Protein AF-A0A924L438-F1 (afdb_monomer_lite)

Sequence (154 aa):
SGQFTIEIHFPPGEDCSKYEYRQFICGRIEMLPAGADPAGPMTDLRSLFTVPGGLQPIPNYTQDGNTGLTPQRMGHRSGPGSTIPLNHYVNADGTENQRNGCIFRGEDFPAITGRITNSGEQYEFDFRFMGQIVHKDRGVIARKFWSVQEDFLI

pLDDT: mean 82.08, std 10.38, range [53.66, 94.38]

Secondary structure (DSSP, 8-state):
---EEEEEEPPTTS-GGGEEEEEEEEEEEEEPPSSS-TTSPPEE-GGGBSSTT-PPPTT--EESS-TTSSS---SS-SS---TTTTEEEE-TTS-B-TTT-SEEEEEE---B-S-PPPTT-EEEEEEEEEEEEEETTTEEEEEEEEEEEEEEE-

Foldseek 3Di:
DDKDKDKDFADPPDQLLQKFKWKWKAWWKWKQDFPDCNPDDIDTQQCQKPAVRGHHHPPDIDTRAPVVDVVRPTAADPDADPPVQPWFAADPVRHGDSRGHRMTMGMDDIDGPDDDDDAQMKMWIKMKMKMFMQGNVPGTPDIDIDIDIDMDGD

Radius of gyration: 18.07 Å; chains: 1; bounding box: 40×30×53 Å

Structure (mmCIF, N/CA/C/O backbone):
data_AF-A0A924L438-F1
#
_entry.id   AF-A0A924L438-F1
#
loop_
_atom_site.group_PDB
_atom_site.id
_atom_site.type_symbol
_atom_site.label_atom_id
_atom_site.label_alt_id
_atom_site.label_comp_id
_atom_site.label_asym_id
_atom_site.label_entity_id
_atom_site.label_seq_id
_atom_site.pdbx_PDB_ins_code
_atom_site.Cartn_x
_atom_site.Cartn_y
_atom_site.Cartn_z
_atom_site.occupancy
_atom_site.B_iso_or_equiv
_atom_site.auth_seq_id
_atom_site.auth_comp_id
_atom_site.auth_asym_id
_atom_site.auth_atom_id
_atom_site.pdbx_PDB_model_num
ATOM 1 N N . SER A 1 1 ? 7.326 11.640 -11.105 1.00 53.81 1 SER A N 1
ATOM 2 C CA . SER A 1 1 ? 7.012 10.463 -10.275 1.00 53.81 1 SER A CA 1
ATOM 3 C C . SER A 1 1 ? 5.511 10.410 -10.077 1.00 53.81 1 SER A C 1
ATOM 5 O O . SER A 1 1 ? 4.899 11.466 -9.949 1.00 53.81 1 SER A O 1
ATOM 7 N N . GLY A 1 2 ? 4.922 9.214 -10.088 1.00 64.62 2 GLY A N 1
ATOM 8 C CA . GLY A 1 2 ? 3.546 9.029 -9.628 1.00 64.62 2 GLY A CA 1
ATOM 9 C C . GLY A 1 2 ? 3.492 9.121 -8.102 1.00 64.62 2 GLY A C 1
ATOM 10 O O . GLY A 1 2 ? 4.408 8.650 -7.429 1.00 64.62 2 GLY A O 1
ATOM 11 N N . GLN A 1 3 ? 2.449 9.753 -7.573 1.00 77.06 3 GLN A N 1
ATOM 12 C CA . GLN A 1 3 ? 2.145 9.806 -6.145 1.00 77.06 3 GLN A CA 1
ATOM 13 C C . GLN A 1 3 ? 0.704 9.348 -5.956 1.00 77.06 3 GLN A C 1
ATOM 15 O O . GLN A 1 3 ? -0.192 9.821 -6.657 1.00 77.06 3 GLN A O 1
ATOM 20 N N . PHE A 1 4 ? 0.482 8.476 -4.979 1.00 78.38 4 PHE A N 1
ATOM 21 C CA . PHE A 1 4 ? -0.851 8.046 -4.578 1.00 78.38 4 PHE A CA 1
ATOM 22 C C . PHE A 1 4 ? -1.161 8.604 -3.206 1.00 78.38 4 PHE A C 1
ATOM 24 O O . PHE A 1 4 ? -0.372 8.454 -2.277 1.00 78.38 4 PHE A O 1
ATOM 31 N N . THR A 1 5 ? -2.316 9.247 -3.088 1.00 85.12 5 THR A N 1
ATOM 32 C CA . THR A 1 5 ? -2.872 9.674 -1.811 1.00 85.12 5 THR A CA 1
ATOM 33 C C . THR A 1 5 ? -4.030 8.761 -1.452 1.00 85.12 5 THR A C 1
ATOM 35 O O . THR A 1 5 ? -4.868 8.401 -2.281 1.00 85.12 5 THR A O 1
ATOM 38 N N . ILE A 1 6 ? -4.059 8.346 -0.195 1.00 86.12 6 ILE A N 1
ATOM 39 C CA . ILE A 1 6 ? -5.040 7.415 0.340 1.00 86.12 6 ILE A CA 1
ATOM 40 C C . ILE A 1 6 ? -5.711 8.108 1.507 1.00 86.12 6 ILE A C 1
ATOM 42 O O . ILE A 1 6 ? -5.034 8.563 2.423 1.00 86.12 6 ILE A O 1
ATOM 46 N N . GLU A 1 7 ? -7.038 8.149 1.501 1.00 91.44 7 GLU A N 1
ATOM 47 C CA . GLU A 1 7 ? -7.823 8.555 2.660 1.00 91.44 7 GLU A CA 1
ATOM 48 C C . GLU A 1 7 ? -8.881 7.489 2.949 1.00 91.44 7 GLU A C 1
ATOM 50 O O . GLU A 1 7 ? -9.694 7.132 2.092 1.00 91.44 7 GLU A O 1
ATOM 55 N N . ILE A 1 8 ? -8.852 6.948 4.165 1.00 90.88 8 ILE A N 1
ATOM 56 C CA . ILE A 1 8 ? -9.7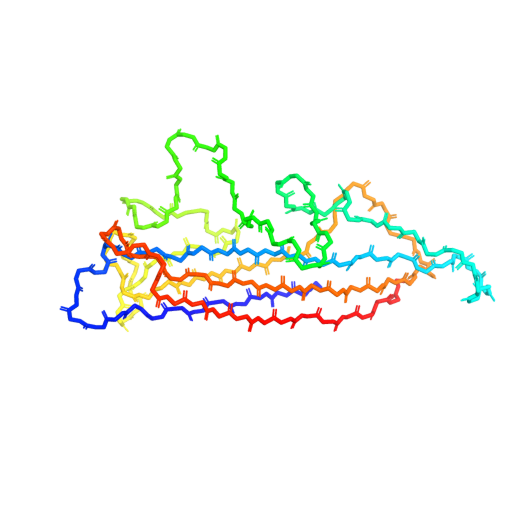53 5.889 4.612 1.00 90.88 8 ILE A CA 1
ATOM 57 C C . ILE A 1 8 ? -10.481 6.363 5.853 1.00 90.88 8 ILE A C 1
ATOM 59 O O . ILE A 1 8 ? -9.862 6.686 6.860 1.00 90.88 8 ILE A O 1
ATOM 63 N N . HIS A 1 9 ? -11.805 6.343 5.780 1.00 93.19 9 HIS A N 1
ATOM 64 C CA . HIS A 1 9 ? -12.684 6.657 6.896 1.00 93.19 9 HIS A CA 1
ATOM 65 C C . HIS A 1 9 ? -13.135 5.349 7.538 1.00 93.19 9 HIS A C 1
ATOM 67 O O . HIS A 1 9 ? -13.726 4.495 6.869 1.00 93.19 9 HIS A O 1
ATOM 73 N N . PHE A 1 10 ? -12.835 5.175 8.820 1.00 91.19 10 PHE A N 1
ATOM 74 C CA . PHE A 1 10 ? -13.340 4.054 9.602 1.00 91.19 10 PHE A CA 1
ATOM 75 C C . PHE A 1 10 ? -14.794 4.290 10.027 1.00 91.19 10 PHE A C 1
ATOM 77 O O . PHE A 1 10 ? -15.234 5.440 10.098 1.00 91.19 10 PHE A O 1
ATOM 84 N N . PRO A 1 11 ? -15.562 3.214 10.287 1.00 86.88 11 PRO A N 1
ATOM 85 C CA . PRO A 1 11 ? -16.956 3.326 10.693 1.00 86.88 11 PRO A CA 1
ATOM 86 C C . PRO A 1 11 ? -17.143 4.278 11.889 1.00 86.88 11 PRO A C 1
ATOM 88 O O . PRO A 1 11 ? -16.486 4.102 12.918 1.00 86.88 11 PRO A O 1
ATOM 91 N N . PRO A 1 12 ? -18.033 5.281 11.784 1.00 78.38 12 PRO A N 1
ATOM 92 C CA . PRO A 1 12 ? -18.296 6.209 12.875 1.00 78.38 12 PRO A CA 1
ATOM 93 C C . PRO A 1 12 ? -19.033 5.513 14.026 1.00 78.38 12 PRO A C 1
ATOM 95 O O . PRO A 1 12 ? -19.843 4.613 13.809 1.00 78.38 12 PRO A O 1
ATOM 98 N N . GLY A 1 13 ? -18.790 5.967 15.257 1.00 81.25 13 GLY A N 1
ATOM 99 C CA . GLY A 1 13 ? -19.475 5.464 16.456 1.00 81.25 13 GLY A CA 1
ATOM 100 C C . GLY A 1 13 ? -18.865 4.202 17.075 1.00 81.25 13 GLY A C 1
ATOM 101 O O . GLY A 1 13 ? -19.344 3.750 18.112 1.00 81.25 13 GLY A O 1
ATOM 102 N N . GLU A 1 14 ? -17.795 3.662 16.492 1.00 86.12 14 GLU A N 1
ATOM 103 C CA . GLU A 1 14 ? -16.987 2.603 17.094 1.00 86.12 14 GLU A CA 1
ATOM 104 C C . GLU A 1 14 ? -15.627 3.130 17.583 1.00 86.12 14 GLU A C 1
ATOM 106 O O . GLU A 1 14 ? -15.174 4.210 17.204 1.00 86.12 14 GLU A O 1
ATOM 111 N N . ASP A 1 15 ? -14.957 2.346 18.431 1.00 90.94 15 ASP A N 1
ATOM 112 C CA . ASP A 1 15 ? -13.577 2.610 18.838 1.00 90.94 15 ASP A CA 1
ATOM 113 C C . ASP A 1 15 ? -12.625 2.416 17.646 1.00 90.94 15 ASP A C 1
ATOM 115 O O . ASP A 1 15 ? -12.211 1.298 17.324 1.00 90.94 15 ASP A O 1
ATOM 119 N N . CYS A 1 16 ? -12.270 3.526 16.996 1.00 91.62 16 CYS A N 1
ATOM 120 C CA . CYS A 1 16 ? -11.390 3.552 15.830 1.00 91.62 16 CYS A CA 1
ATOM 121 C C . CYS A 1 16 ? -10.011 2.938 16.113 1.00 91.62 16 CYS A C 1
ATOM 123 O O . CYS A 1 16 ? -9.426 2.357 15.204 1.00 91.62 16 CYS A O 1
ATOM 125 N N . SER A 1 17 ? -9.552 2.897 17.375 1.00 89.81 17 SER A N 1
ATOM 126 C CA . SER A 1 17 ? -8.293 2.236 17.754 1.00 89.81 17 SER A CA 1
ATOM 127 C C . SER A 1 17 ? -8.264 0.732 17.434 1.00 89.81 17 SER A C 1
ATOM 129 O O . SER A 1 17 ? -7.199 0.099 17.448 1.00 89.81 17 SER A O 1
ATOM 131 N N . LYS A 1 18 ? -9.427 0.135 17.142 1.00 91.75 18 LYS A N 1
ATOM 132 C CA . LYS A 1 18 ? -9.578 -1.259 16.713 1.00 91.75 18 LYS A CA 1
ATOM 133 C C . LYS A 1 18 ? -9.375 -1.483 15.223 1.00 91.75 18 LYS A C 1
ATOM 135 O O . LYS A 1 18 ? -9.326 -2.640 14.807 1.00 91.75 18 LYS A O 1
ATOM 140 N N . TYR A 1 19 ? -9.269 -0.423 14.438 1.00 91.44 19 TYR A N 1
ATOM 141 C CA . TYR A 1 19 ? -9.168 -0.500 12.994 1.00 91.44 19 TYR A CA 1
ATOM 142 C C . TYR A 1 19 ? -7.734 -0.294 12.517 1.00 91.44 19 TYR A C 1
ATOM 144 O O . TYR A 1 19 ? -6.902 0.343 13.159 1.00 91.44 19 TYR A O 1
ATOM 152 N N . GLU A 1 20 ? -7.438 -0.873 11.367 1.00 89.00 20 GLU A N 1
ATOM 153 C CA . GLU A 1 20 ? -6.156 -0.759 10.699 1.00 89.00 20 GLU A CA 1
ATOM 154 C C . GLU A 1 20 ? -6.388 -0.760 9.189 1.00 89.00 20 GLU A C 1
ATOM 156 O O . GLU A 1 20 ? -7.171 -1.561 8.670 1.00 89.00 20 GLU A O 1
ATOM 161 N N . TYR A 1 21 ? -5.678 0.116 8.483 1.00 88.94 21 TYR A N 1
ATOM 162 C CA . TYR A 1 21 ? -5.537 0.030 7.037 1.00 88.94 21 TYR A CA 1
ATOM 163 C C . TYR A 1 21 ? -4.262 -0.742 6.677 1.00 88.94 21 TYR A C 1
ATOM 165 O O . TYR A 1 21 ? -3.188 -0.452 7.205 1.00 88.94 21 TYR A O 1
ATOM 173 N N . ARG A 1 22 ? -4.381 -1.711 5.763 1.00 88.75 22 ARG A N 1
ATOM 174 C CA . ARG A 1 22 ? -3.249 -2.445 5.178 1.00 88.75 22 ARG A CA 1
ATOM 175 C C . ARG A 1 22 ? -3.256 -2.296 3.669 1.00 88.75 22 ARG A C 1
ATOM 177 O O . ARG A 1 22 ? -4.273 -2.577 3.036 1.00 88.75 22 ARG A O 1
ATOM 184 N N . GLN A 1 23 ? -2.115 -1.922 3.108 1.00 87.12 23 GLN A N 1
ATOM 185 C CA . GLN A 1 23 ? -1.916 -1.843 1.669 1.00 87.12 23 GLN A CA 1
ATOM 186 C C . GLN A 1 23 ? -1.210 -3.085 1.144 1.00 87.12 23 GLN A C 1
ATOM 188 O O . GLN A 1 23 ? -0.302 -3.626 1.776 1.00 87.12 23 GLN A O 1
ATOM 193 N N . PHE A 1 24 ? -1.635 -3.520 -0.030 1.00 89.44 24 PHE A N 1
ATOM 194 C CA . PHE A 1 24 ? -1.014 -4.583 -0.789 1.00 89.44 24 PHE A CA 1
ATOM 195 C C . PHE A 1 24 ? -0.857 -4.147 -2.239 1.00 89.44 24 PHE A C 1
ATOM 197 O O . PHE A 1 24 ? -1.685 -3.389 -2.747 1.00 89.44 24 PHE A O 1
ATOM 204 N N . ILE A 1 25 ? 0.150 -4.688 -2.913 1.00 89.56 25 ILE A N 1
ATOM 205 C CA . ILE A 1 25 ? 0.484 -4.366 -4.296 1.00 89.56 25 ILE A CA 1
ATOM 206 C C . ILE A 1 25 ? 0.911 -5.627 -5.059 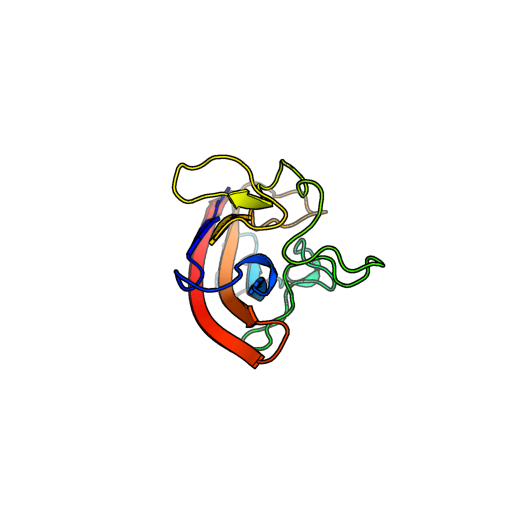1.00 89.56 25 ILE A C 1
ATOM 208 O O . ILE A 1 25 ? 1.511 -6.547 -4.503 1.00 89.56 25 ILE A O 1
ATOM 212 N N . CYS A 1 26 ? 0.571 -5.691 -6.338 1.00 92.56 26 CYS A N 1
ATOM 213 C CA . CYS A 1 26 ? 1.148 -6.602 -7.324 1.00 92.56 26 CYS A CA 1
ATOM 214 C C . CYS A 1 26 ? 1.239 -5.877 -8.662 1.00 92.56 26 CYS A C 1
ATOM 216 O O . CYS A 1 26 ? 0.649 -4.810 -8.831 1.00 92.56 26 CYS A O 1
ATOM 218 N N . GLY A 1 27 ? 1.971 -6.428 -9.618 1.00 92.56 27 GLY A N 1
ATOM 219 C CA . GLY A 1 27 ? 2.080 -5.769 -10.903 1.00 92.56 27 GLY A CA 1
ATOM 220 C C . GLY A 1 27 ? 3.133 -6.334 -11.825 1.00 92.56 27 GLY A C 1
ATOM 221 O O . GLY A 1 27 ? 3.722 -7.395 -11.597 1.00 92.56 27 GLY A O 1
ATOM 222 N N . ARG A 1 28 ? 3.350 -5.565 -12.879 1.00 90.19 28 ARG A N 1
ATOM 223 C CA . ARG A 1 28 ? 4.345 -5.763 -13.912 1.00 90.19 28 ARG A CA 1
ATOM 224 C C . ARG A 1 28 ? 5.077 -4.451 -14.110 1.00 90.19 28 ARG A C 1
ATOM 226 O O . ARG A 1 28 ? 4.486 -3.376 -14.047 1.00 90.19 28 ARG A O 1
ATOM 233 N N . ILE A 1 29 ? 6.371 -4.573 -14.329 1.00 88.56 29 ILE A N 1
ATOM 234 C CA . ILE A 1 29 ? 7.210 -3.454 -14.693 1.00 88.56 29 ILE A CA 1
ATOM 235 C C . ILE A 1 29 ? 8.241 -3.953 -15.685 1.00 88.56 29 ILE A C 1
ATOM 237 O O . ILE A 1 29 ? 9.035 -4.846 -15.382 1.00 88.56 29 ILE A O 1
ATOM 241 N N . GLU A 1 30 ? 8.174 -3.408 -16.885 1.00 89.56 30 GLU A N 1
ATOM 242 C CA . GLU A 1 30 ? 8.929 -3.890 -18.026 1.00 89.56 30 GLU A CA 1
ATOM 243 C 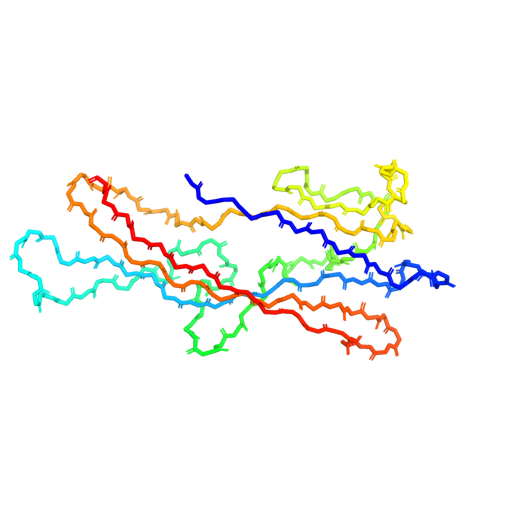C . GLU A 1 30 ? 9.618 -2.721 -18.708 1.00 89.56 30 GLU A C 1
ATOM 245 O O . GLU A 1 30 ? 9.057 -1.637 -18.835 1.00 89.56 30 GLU A O 1
ATOM 250 N N . MET A 1 31 ? 10.854 -2.941 -19.137 1.00 88.44 31 MET A N 1
ATOM 251 C CA . MET A 1 31 ? 11.547 -2.029 -20.033 1.00 88.44 31 MET A CA 1
ATOM 252 C C . MET A 1 31 ? 11.495 -2.600 -21.443 1.00 88.44 31 MET A C 1
ATOM 254 O O . MET A 1 31 ? 11.838 -3.769 -21.660 1.00 88.44 31 MET A O 1
ATOM 258 N N . LEU A 1 32 ? 11.081 -1.770 -22.393 1.00 86.38 32 LEU A N 1
ATOM 259 C CA . LEU A 1 32 ? 11.034 -2.133 -23.799 1.00 86.38 32 LEU A CA 1
ATOM 260 C C . LEU A 1 32 ? 12.459 -2.303 -24.358 1.00 86.38 32 LEU A C 1
ATOM 262 O O . LEU A 1 32 ? 13.411 -1.712 -23.837 1.00 86.38 32 LEU A O 1
ATOM 266 N N . PRO A 1 33 ? 12.624 -3.096 -25.428 1.00 81.12 33 PRO A N 1
ATOM 267 C CA . PRO A 1 33 ? 13.911 -3.278 -26.087 1.00 81.12 33 PRO A CA 1
ATOM 268 C C . PRO A 1 33 ? 14.555 -1.941 -26.471 1.00 81.12 33 PRO A C 1
ATOM 270 O O . PRO A 1 33 ? 13.930 -1.082 -27.095 1.00 81.12 33 PRO A O 1
ATOM 273 N N . ALA A 1 34 ? 15.828 -1.768 -26.111 1.00 69.00 34 ALA A N 1
ATOM 274 C CA . ALA A 1 34 ? 16.580 -0.573 -26.465 1.00 69.00 34 ALA A CA 1
ATOM 275 C C . ALA A 1 34 ? 16.915 -0.581 -27.965 1.00 69.00 34 ALA A C 1
ATOM 277 O O . ALA A 1 34 ? 17.619 -1.467 -28.445 1.00 69.00 34 ALA A O 1
ATOM 278 N N . GLY A 1 35 ? 16.451 0.448 -28.679 1.00 62.09 35 GLY A N 1
ATOM 279 C CA . GLY A 1 35 ? 16.755 0.673 -30.091 1.00 62.09 35 GLY A CA 1
ATOM 280 C C . GLY A 1 35 ? 15.865 -0.119 -31.048 1.00 62.09 35 GLY A C 1
ATOM 281 O O . GLY A 1 35 ? 16.098 -1.297 -31.261 1.00 62.09 35 GLY A O 1
ATOM 282 N N . ALA A 1 36 ? 14.902 0.580 -31.661 1.00 53.66 36 ALA A N 1
ATOM 283 C CA . ALA A 1 36 ? 14.182 0.311 -32.920 1.00 53.66 36 ALA A CA 1
ATOM 284 C C . ALA A 1 36 ? 13.609 -1.091 -33.232 1.00 53.66 36 ALA A C 1
ATOM 286 O O . ALA A 1 36 ? 12.920 -1.205 -34.244 1.00 53.66 36 ALA A O 1
ATOM 287 N N . ASP A 1 37 ? 13.839 -2.123 -32.422 1.00 64.38 37 ASP A N 1
ATOM 288 C CA . ASP A 1 37 ? 13.221 -3.437 -32.562 1.00 64.38 37 ASP A CA 1
ATOM 289 C C . ASP A 1 37 ? 12.065 -3.576 -31.560 1.00 64.38 37 ASP A C 1
ATOM 291 O O . ASP A 1 37 ? 12.256 -4.080 -30.449 1.00 64.38 37 ASP A O 1
ATOM 295 N N . PRO A 1 38 ? 10.849 -3.133 -31.926 1.00 66.12 38 PRO A N 1
ATOM 296 C CA . PRO A 1 38 ? 9.667 -3.296 -31.088 1.00 66.12 38 PRO A CA 1
ATOM 297 C C . PRO A 1 38 ? 9.289 -4.769 -30.857 1.00 66.12 38 PRO A C 1
ATOM 299 O O . PRO A 1 38 ? 8.382 -5.028 -30.071 1.00 66.12 38 PRO A O 1
ATOM 302 N N . ALA A 1 39 ? 9.942 -5.731 -31.524 1.00 71.94 39 ALA A N 1
ATOM 303 C CA . ALA A 1 39 ? 9.713 -7.161 -31.333 1.00 71.94 39 ALA A CA 1
ATOM 304 C C . ALA A 1 39 ? 10.744 -7.833 -30.405 1.00 71.94 39 ALA A C 1
ATOM 306 O O . ALA A 1 39 ? 10.637 -9.036 -30.150 1.00 71.94 39 ALA A O 1
ATOM 307 N N . GLY A 1 40 ? 11.734 -7.092 -29.893 1.00 74.00 40 GLY A N 1
ATOM 308 C CA . GLY A 1 40 ? 12.702 -7.622 -28.936 1.00 74.00 40 GLY A CA 1
ATOM 309 C C . GLY A 1 40 ? 12.060 -8.037 -27.597 1.00 74.00 40 GLY A C 1
ATOM 310 O O . GLY A 1 40 ? 10.948 -7.615 -27.268 1.00 74.00 40 GLY A O 1
ATOM 311 N N . PRO A 1 41 ? 12.749 -8.853 -26.779 1.00 80.44 41 PRO A N 1
ATOM 312 C CA . PRO A 1 41 ? 12.233 -9.250 -25.475 1.00 80.44 41 PRO A CA 1
ATOM 313 C C . PRO A 1 41 ? 12.221 -8.068 -24.496 1.00 80.44 41 PRO A C 1
ATOM 315 O O . PRO A 1 41 ? 13.221 -7.367 -24.332 1.00 80.44 41 PRO A O 1
ATOM 318 N N . MET A 1 42 ? 11.099 -7.886 -23.800 1.00 87.31 42 MET A N 1
ATOM 319 C CA . MET A 1 42 ? 10.993 -6.943 -22.686 1.00 87.31 42 MET A CA 1
ATOM 320 C C . MET A 1 42 ? 11.853 -7.404 -21.503 1.00 87.31 42 MET A C 1
ATOM 322 O O . MET A 1 42 ? 11.975 -8.599 -21.224 1.00 87.31 42 MET A O 1
ATOM 326 N N . THR A 1 43 ? 12.449 -6.449 -20.789 1.00 89.38 43 THR A N 1
ATOM 327 C CA . THR A 1 43 ? 13.205 -6.728 -19.562 1.00 89.38 43 THR A CA 1
ATOM 328 C C . THR A 1 43 ? 12.304 -6.550 -18.350 1.00 89.38 43 THR A C 1
ATOM 330 O O . THR A 1 43 ? 11.861 -5.441 -18.072 1.00 89.38 43 THR A O 1
ATOM 333 N N . ASP A 1 44 ? 12.078 -7.626 -17.605 1.00 89.56 44 ASP A N 1
ATOM 334 C CA . ASP A 1 44 ? 11.344 -7.603 -16.340 1.00 89.56 44 ASP A CA 1
ATOM 335 C C . ASP A 1 44 ? 12.174 -6.944 -15.226 1.00 89.56 44 ASP A C 1
ATOM 337 O O . ASP A 1 44 ? 13.286 -7.380 -14.916 1.00 89.56 44 ASP A O 1
ATOM 341 N N . LEU A 1 45 ? 11.623 -5.896 -14.612 1.00 88.38 45 LEU A N 1
ATOM 342 C CA . LEU A 1 45 ? 12.276 -5.112 -13.562 1.00 88.38 45 LEU A CA 1
ATOM 343 C C . LEU A 1 45 ? 11.651 -5.308 -12.171 1.00 88.38 45 LEU A C 1
ATOM 345 O O . LEU A 1 45 ? 11.994 -4.581 -11.238 1.00 88.38 45 LEU A O 1
ATOM 349 N N . ARG A 1 46 ? 10.742 -6.274 -11.984 1.00 89.19 46 ARG A N 1
ATOM 350 C CA . ARG A 1 46 ? 9.982 -6.451 -10.727 1.00 89.19 46 ARG A CA 1
ATOM 351 C C . ARG A 1 46 ? 10.854 -6.648 -9.490 1.00 89.19 46 ARG A C 1
ATOM 353 O O . ARG A 1 46 ? 10.489 -6.209 -8.399 1.00 89.19 46 ARG A O 1
ATOM 360 N N . SER A 1 47 ? 12.009 -7.288 -9.652 1.00 86.50 47 SER A N 1
ATOM 361 C CA . SER A 1 47 ? 12.978 -7.522 -8.574 1.00 86.50 47 SER A CA 1
ATOM 362 C C . SER A 1 47 ? 13.639 -6.242 -8.052 1.00 86.50 47 SER A C 1
ATOM 364 O O . SER A 1 47 ? 14.175 -6.249 -6.947 1.00 86.50 47 SER A O 1
ATOM 366 N N . LEU A 1 48 ? 13.591 -5.152 -8.821 1.00 84.56 48 LEU A N 1
ATOM 367 C CA . LEU A 1 48 ? 14.186 -3.857 -8.482 1.00 84.56 48 LEU A CA 1
ATOM 368 C C . LEU A 1 48 ? 13.187 -2.891 -7.819 1.00 84.56 48 LEU A C 1
ATOM 370 O O . LEU A 1 48 ? 13.549 -1.771 -7.446 1.00 84.56 48 LEU A O 1
ATOM 374 N N . PHE A 1 49 ? 11.925 -3.301 -7.700 1.00 82.88 49 PHE A N 1
ATOM 375 C CA . PHE A 1 49 ? 10.853 -2.487 -7.141 1.00 82.88 49 PHE A CA 1
ATOM 376 C C . PHE A 1 49 ? 10.966 -2.370 -5.613 1.00 82.88 49 PHE A C 1
ATOM 378 O O . PHE A 1 49 ? 11.257 -3.354 -4.929 1.00 82.88 49 PHE A O 1
ATOM 385 N N . THR A 1 50 ? 10.713 -1.180 -5.061 1.00 76.00 50 THR A N 1
ATOM 386 C CA . THR A 1 50 ? 10.862 -0.879 -3.624 1.00 76.00 50 THR A CA 1
ATOM 387 C C . THR A 1 50 ? 9.701 -1.384 -2.770 1.00 76.00 50 THR A C 1
ATOM 389 O O . THR A 1 50 ? 9.040 -0.615 -2.082 1.00 76.00 50 THR A O 1
ATOM 392 N N . VAL A 1 51 ? 9.475 -2.694 -2.778 1.00 74.62 51 VAL A N 1
ATOM 393 C CA . VAL A 1 51 ? 8.559 -3.395 -1.866 1.00 74.62 51 VAL A CA 1
ATOM 394 C C . VAL A 1 51 ? 9.334 -4.543 -1.222 1.00 74.62 51 VAL A C 1
ATOM 396 O O . VAL A 1 51 ? 10.157 -5.165 -1.901 1.00 74.62 51 VAL A O 1
ATOM 399 N N . PRO A 1 52 ? 9.128 -4.860 0.071 1.00 64.19 52 PRO A N 1
ATOM 400 C CA . PRO A 1 52 ? 9.762 -6.022 0.685 1.00 64.19 52 PRO A CA 1
ATOM 401 C C . PRO A 1 52 ? 9.524 -7.302 -0.136 1.00 64.19 52 PRO A C 1
ATOM 403 O O . PRO A 1 52 ? 8.389 -7.737 -0.315 1.00 64.19 52 PRO A O 1
ATOM 406 N N . GLY A 1 53 ? 10.608 -7.905 -0.638 1.00 61.94 53 GLY A N 1
ATOM 407 C CA . GLY A 1 53 ? 10.550 -9.099 -1.492 1.00 61.94 53 GLY A CA 1
ATOM 408 C C . GLY A 1 53 ? 10.292 -8.835 -2.984 1.00 61.94 53 GLY A C 1
ATOM 409 O O . GLY A 1 53 ? 10.100 -9.794 -3.730 1.00 61.94 53 GLY A O 1
ATOM 410 N N . GLY A 1 54 ? 10.316 -7.574 -3.424 1.00 76.81 54 GLY A N 1
ATOM 411 C CA . GLY A 1 54 ? 10.065 -7.167 -4.807 1.00 76.81 54 GLY A CA 1
ATOM 412 C C . GLY A 1 54 ? 8.584 -7.208 -5.194 1.00 76.81 54 GLY A C 1
ATOM 413 O O . GLY A 1 54 ? 7.726 -7.690 -4.447 1.00 76.81 54 GLY A O 1
ATOM 414 N N . LEU A 1 55 ? 8.276 -6.700 -6.388 1.00 88.31 55 LEU A N 1
ATOM 415 C CA . LEU A 1 55 ? 6.910 -6.698 -6.902 1.00 88.31 55 LEU A CA 1
ATOM 416 C C . LEU A 1 55 ? 6.502 -8.100 -7.363 1.00 88.31 55 LEU A C 1
ATOM 418 O O . LEU A 1 55 ? 7.147 -8.720 -8.206 1.00 88.31 55 LEU A O 1
ATOM 422 N N . GLN A 1 56 ? 5.393 -8.598 -6.837 1.00 91.50 56 GLN A N 1
ATOM 423 C CA . GLN A 1 56 ? 4.859 -9.900 -7.223 1.00 91.50 56 GLN A CA 1
ATOM 424 C C . GLN A 1 56 ? 4.008 -9.798 -8.504 1.00 91.50 56 GLN A C 1
ATOM 426 O O . GLN A 1 56 ? 3.344 -8.778 -8.707 1.00 91.50 56 GLN A O 1
ATOM 431 N N . PRO A 1 57 ? 3.995 -10.831 -9.375 1.00 91.62 57 PRO A N 1
ATOM 432 C CA . PRO A 1 57 ? 3.156 -10.826 -10.573 1.00 91.62 57 PRO A CA 1
ATOM 433 C C . PRO A 1 57 ? 1.679 -10.812 -10.204 1.00 91.62 57 PRO A C 1
ATOM 435 O O . PRO A 1 57 ? 1.270 -11.488 -9.262 1.00 91.62 57 PRO A O 1
ATOM 438 N N . ILE A 1 58 ? 0.858 -10.148 -11.011 1.00 89.88 58 ILE A N 1
ATOM 439 C CA . ILE A 1 58 ? -0.603 -10.234 -10.919 1.00 89.88 58 ILE A CA 1
ATOM 440 C C . ILE A 1 58 ? -1.056 -11.708 -11.038 1.00 89.88 58 ILE A C 1
ATOM 442 O O . ILE A 1 58 ? -0.557 -12.417 -11.913 1.00 89.88 58 ILE A O 1
ATOM 446 N N . PRO A 1 59 ? -2.016 -12.186 -10.216 1.00 92.12 59 PRO A N 1
ATOM 447 C CA . PRO A 1 59 ? -2.775 -11.471 -9.182 1.00 92.12 59 PRO A CA 1
ATOM 448 C C . PRO A 1 59 ? -2.202 -11.649 -7.760 1.00 92.12 59 PRO A C 1
ATOM 450 O O . PRO A 1 59 ? -2.939 -11.546 -6.780 1.00 92.12 59 PRO A O 1
ATOM 453 N N . ASN A 1 60 ? -0.918 -11.979 -7.618 1.00 92.31 60 ASN A N 1
ATOM 454 C CA . ASN A 1 60 ? -0.303 -12.290 -6.329 1.00 92.31 60 ASN A CA 1
ATOM 455 C C . ASN A 1 60 ? 0.030 -11.006 -5.568 1.00 92.31 60 ASN A C 1
ATOM 457 O O . ASN A 1 60 ? 1.102 -10.441 -5.727 1.00 92.31 60 ASN A O 1
ATOM 461 N N . TYR A 1 61 ? -0.889 -10.540 -4.732 1.00 90.44 61 TYR A N 1
ATOM 462 C CA . TYR A 1 61 ? -0.678 -9.371 -3.881 1.00 90.44 61 TYR A CA 1
ATOM 463 C C . TYR A 1 61 ? 0.348 -9.653 -2.776 1.00 90.44 61 TYR A C 1
ATOM 465 O O . TYR A 1 61 ? 0.197 -10.608 -2.014 1.00 90.44 61 TYR A O 1
ATOM 473 N N . THR A 1 62 ? 1.348 -8.781 -2.644 1.00 88.56 62 THR A N 1
ATOM 474 C CA . THR A 1 62 ? 2.246 -8.731 -1.482 1.00 88.56 62 THR A CA 1
ATOM 475 C C . THR A 1 62 ? 1.934 -7.511 -0.629 1.00 88.56 62 THR A C 1
ATOM 477 O O . THR A 1 62 ? 1.396 -6.524 -1.128 1.00 88.56 62 THR A O 1
ATOM 480 N N . GLN A 1 63 ? 2.222 -7.580 0.668 1.00 87.00 63 GLN A N 1
ATOM 481 C CA . GLN A 1 63 ? 1.956 -6.462 1.559 1.00 87.00 63 GLN A CA 1
ATOM 482 C C . GLN A 1 63 ? 2.978 -5.344 1.341 1.00 87.00 63 GLN A C 1
ATOM 484 O O . GLN A 1 63 ? 4.184 -5.551 1.453 1.00 87.00 63 GLN A O 1
ATOM 489 N N . ASP A 1 64 ? 2.465 -4.148 1.085 1.00 78.81 64 ASP A N 1
ATOM 490 C CA . ASP A 1 64 ? 3.242 -2.945 0.811 1.00 78.81 64 ASP A CA 1
ATOM 491 C C . ASP A 1 64 ? 3.556 -2.197 2.111 1.00 78.81 64 ASP A C 1
ATOM 493 O O . ASP A 1 64 ? 3.091 -1.098 2.406 1.00 78.81 64 ASP A O 1
ATOM 497 N N . GLY A 1 65 ? 4.238 -2.907 3.001 1.00 73.62 65 GLY A N 1
ATOM 498 C CA . GLY A 1 65 ? 4.592 -2.431 4.325 1.00 73.62 65 GLY A CA 1
ATOM 499 C C . GLY A 1 65 ? 5.625 -3.354 4.943 1.00 73.62 65 GLY A C 1
ATOM 500 O O . GLY A 1 65 ? 5.679 -4.546 4.646 1.00 73.62 65 GLY A O 1
ATOM 501 N N . ASN A 1 66 ? 6.476 -2.816 5.815 1.00 67.31 66 ASN A N 1
ATOM 502 C CA . ASN A 1 66 ? 7.507 -3.625 6.454 1.00 67.31 66 ASN A CA 1
ATOM 503 C C . ASN A 1 66 ? 6.904 -4.516 7.556 1.00 67.31 66 ASN A C 1
ATOM 505 O O . ASN A 1 66 ? 6.772 -4.107 8.71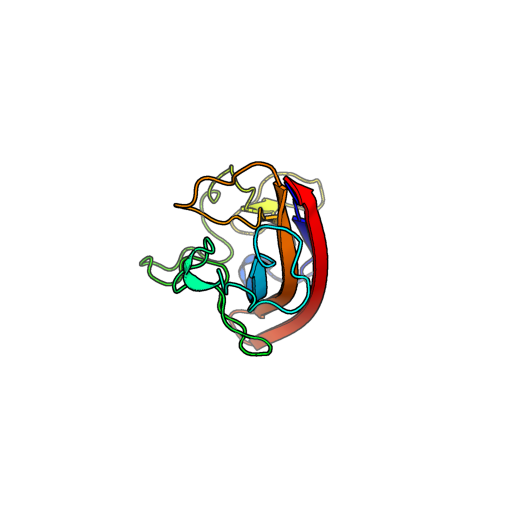2 1.00 67.31 66 ASN A O 1
ATOM 509 N N . THR A 1 67 ? 6.557 -5.750 7.193 1.00 67.12 67 THR A N 1
ATOM 510 C CA . THR A 1 67 ? 6.021 -6.776 8.104 1.00 67.12 67 THR A CA 1
ATOM 511 C C . THR A 1 67 ? 7.098 -7.469 8.944 1.00 67.12 67 THR A C 1
ATOM 513 O O . THR A 1 67 ? 6.762 -8.185 9.889 1.00 67.12 67 THR A O 1
ATOM 516 N N . GLY A 1 68 ? 8.381 -7.244 8.634 1.00 66.81 68 GLY A N 1
ATOM 517 C CA . GLY A 1 68 ? 9.525 -7.822 9.343 1.00 66.81 68 GLY A CA 1
ATOM 518 C C . GLY A 1 68 ? 9.926 -7.071 10.617 1.00 66.81 68 GLY A C 1
ATOM 519 O O . GLY A 1 68 ? 10.745 -7.568 11.389 1.00 66.81 68 GLY A O 1
ATOM 520 N N . LEU A 1 69 ? 9.363 -5.884 10.869 1.00 65.25 69 LEU A N 1
ATOM 521 C CA . LEU A 1 69 ? 9.611 -5.146 12.109 1.00 65.25 69 LEU A CA 1
ATOM 522 C C . LEU A 1 69 ? 8.876 -5.792 13.285 1.00 65.25 69 LEU A C 1
ATOM 524 O O . LEU A 1 69 ? 7.697 -6.122 13.188 1.00 65.25 69 LEU A O 1
ATOM 528 N N . THR A 1 70 ? 9.564 -5.906 14.424 1.00 61.56 70 THR A N 1
ATOM 529 C CA . THR A 1 70 ? 8.968 -6.328 15.698 1.00 61.56 70 THR A CA 1
ATOM 530 C C . THR A 1 70 ? 9.074 -5.193 16.728 1.00 61.56 70 THR A C 1
ATOM 532 O O . THR A 1 70 ? 10.184 -4.724 16.984 1.00 61.56 70 THR A O 1
ATOM 535 N N . PRO A 1 71 ? 7.960 -4.736 17.334 1.00 62.53 71 PRO A N 1
ATOM 536 C CA . PRO A 1 71 ? 6.581 -5.091 16.993 1.00 62.53 71 PRO A CA 1
ATOM 537 C C . PRO A 1 71 ? 6.207 -4.565 15.600 1.00 62.53 71 PRO A C 1
ATOM 539 O O . PRO A 1 71 ? 6.698 -3.512 15.185 1.00 62.53 71 PRO A O 1
ATOM 542 N N . GLN A 1 72 ? 5.321 -5.275 14.898 1.00 64.50 72 GLN A N 1
ATOM 543 C CA . GLN A 1 72 ? 4.760 -4.780 13.641 1.00 64.50 72 GLN A CA 1
ATOM 544 C C . GLN A 1 72 ? 4.053 -3.452 13.926 1.00 64.50 72 GLN A C 1
ATOM 546 O O . GLN A 1 72 ? 3.163 -3.381 14.771 1.00 64.50 72 GLN A O 1
ATOM 551 N N . ARG A 1 73 ? 4.482 -2.372 13.267 1.00 63.12 73 ARG A N 1
ATOM 552 C CA . ARG A 1 73 ? 3.999 -1.005 13.545 1.00 63.12 73 ARG A CA 1
ATOM 553 C C . ARG A 1 73 ? 2.854 -0.597 12.627 1.00 63.12 73 ARG A C 1
ATOM 555 O O . ARG A 1 73 ? 2.844 0.516 12.096 1.00 63.12 73 ARG A O 1
ATOM 562 N N . MET A 1 74 ? 1.916 -1.510 12.427 1.00 69.25 74 MET A N 1
ATOM 563 C CA . MET A 1 74 ? 0.770 -1.291 11.555 1.00 69.25 74 MET A CA 1
ATOM 564 C C . MET A 1 74 ? -0.445 -0.898 12.394 1.00 69.25 74 MET A C 1
ATOM 566 O O . MET A 1 74 ? -0.594 -1.361 13.524 1.00 69.25 74 MET A O 1
ATOM 570 N N . GLY A 1 75 ? -1.285 -0.006 11.875 1.00 76.38 75 GLY A N 1
ATOM 571 C CA . GLY A 1 75 ? -2.456 0.454 12.622 1.00 76.38 75 GLY A CA 1
ATOM 572 C C . GLY A 1 75 ? -2.194 1.603 13.595 1.00 76.38 75 GLY A C 1
ATOM 573 O O . GLY A 1 75 ? -1.173 2.298 13.540 1.00 76.38 75 GLY A O 1
ATOM 574 N N . HIS A 1 76 ? -3.159 1.778 14.495 1.00 83.00 76 HIS A N 1
ATOM 575 C CA . HIS A 1 76 ? -3.127 2.753 15.575 1.00 83.00 76 HIS A CA 1
ATOM 576 C C . HIS A 1 76 ? -1.988 2.523 16.568 1.00 83.00 76 HIS A C 1
ATOM 578 O O . HIS A 1 76 ? -1.730 1.406 17.018 1.00 83.00 76 HIS A O 1
ATOM 584 N N . ARG A 1 77 ? -1.329 3.612 16.964 1.00 77.44 77 ARG A N 1
ATOM 585 C CA . ARG A 1 77 ? -0.122 3.603 17.802 1.00 77.44 77 ARG A CA 1
ATOM 586 C C . ARG A 1 77 ? -0.022 4.874 18.640 1.00 77.44 77 ARG A C 1
ATOM 588 O O . ARG A 1 77 ? -0.761 5.833 18.449 1.00 77.44 77 ARG A O 1
ATOM 595 N N . SER A 1 78 ? 0.885 4.882 19.615 1.00 70.62 78 SER A N 1
ATOM 596 C CA . SER A 1 78 ? 1.087 6.030 20.511 1.00 70.62 78 SER A CA 1
ATOM 597 C C . SER A 1 78 ? 1.813 7.217 19.870 1.00 70.62 78 SER A C 1
ATOM 599 O O . SER A 1 78 ? 1.726 8.311 20.414 1.00 70.62 78 SER A O 1
ATOM 601 N N . GLY A 1 79 ? 2.511 7.023 18.750 1.00 64.31 79 GLY A N 1
ATOM 602 C CA . GLY A 1 79 ? 3.232 8.072 18.026 1.00 64.31 79 GLY A CA 1
ATOM 603 C C . GLY A 1 79 ? 3.089 7.910 16.512 1.00 64.31 79 GLY A C 1
ATOM 604 O O . GLY A 1 79 ? 2.695 6.835 16.057 1.00 64.31 79 GLY A O 1
ATOM 605 N N . PRO A 1 80 ? 3.359 8.955 15.717 1.00 59.03 80 PRO A N 1
ATOM 606 C CA . PRO A 1 80 ? 3.185 8.900 14.272 1.00 59.03 80 PRO A CA 1
ATOM 607 C C . PRO A 1 80 ? 4.148 7.921 13.607 1.00 59.03 80 PRO A C 1
ATOM 609 O O . PRO A 1 80 ? 5.131 7.470 14.196 1.00 59.03 80 PRO A O 1
ATOM 612 N N . GLY A 1 81 ? 3.802 7.533 12.383 1.00 61.97 81 GLY A N 1
ATOM 613 C CA . GLY A 1 81 ? 4.686 6.763 11.516 1.00 61.97 81 GLY A CA 1
ATOM 614 C C . GLY A 1 81 ? 5.780 7.672 10.974 1.00 61.97 8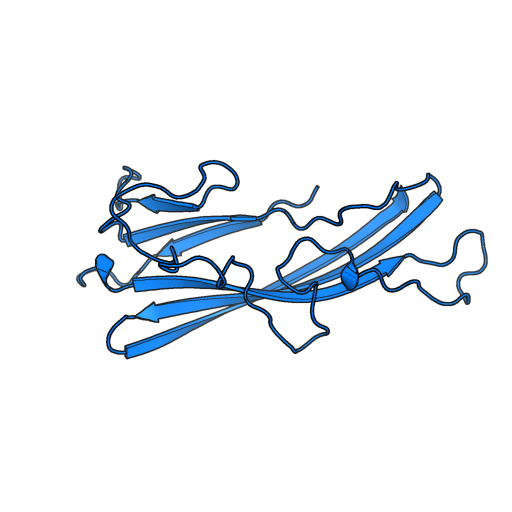1 GLY A C 1
ATOM 615 O O . GLY A 1 81 ? 5.976 8.781 11.473 1.00 61.97 81 GLY A O 1
ATOM 616 N N . SER A 1 82 ? 6.474 7.228 9.927 1.00 61.53 82 SER A N 1
ATOM 617 C CA . SER A 1 82 ? 7.277 8.177 9.156 1.00 61.53 82 SER A CA 1
ATOM 618 C C . SER A 1 82 ? 6.379 9.324 8.684 1.00 61.53 82 SER A C 1
ATOM 620 O O . SER A 1 82 ? 5.232 9.094 8.300 1.00 61.53 82 SER A O 1
ATOM 622 N N . THR A 1 83 ? 6.883 10.555 8.736 1.00 59.72 83 THR A N 1
ATOM 623 C CA . THR A 1 83 ? 6.198 11.704 8.131 1.00 59.72 83 THR A CA 1
ATOM 624 C C . THR A 1 83 ? 6.344 11.710 6.614 1.00 59.72 83 THR A C 1
ATOM 626 O O . THR A 1 83 ? 5.584 12.397 5.943 1.00 59.72 83 THR A O 1
ATOM 629 N N . ILE A 1 84 ? 7.303 10.947 6.075 1.00 62.34 84 ILE A N 1
ATOM 630 C CA . ILE A 1 84 ? 7.542 10.798 4.640 1.00 62.34 84 ILE A CA 1
ATOM 631 C C . ILE A 1 84 ? 7.901 9.328 4.349 1.00 62.34 84 ILE A C 1
ATOM 633 O O . ILE A 1 84 ? 8.906 8.838 4.877 1.00 62.34 84 ILE A O 1
ATOM 637 N N . PRO A 1 85 ? 7.110 8.607 3.538 1.00 64.75 85 PRO A N 1
ATOM 638 C CA . PRO A 1 85 ? 5.782 9.003 3.065 1.00 64.75 85 PRO A CA 1
ATOM 639 C C . PRO A 1 85 ? 4.780 9.154 4.223 1.00 64.75 85 PRO A C 1
ATOM 641 O O . PRO A 1 85 ? 4.905 8.474 5.249 1.00 64.75 85 PRO A O 1
ATOM 644 N N . LEU A 1 86 ? 3.799 10.048 4.055 1.00 72.56 86 LEU A N 1
ATOM 645 C CA . LEU A 1 86 ? 2.768 10.336 5.053 1.00 72.56 86 LEU A CA 1
ATOM 646 C C . LEU A 1 86 ? 2.021 9.054 5.433 1.00 72.56 86 LEU A C 1
ATOM 648 O O . LEU A 1 86 ? 1.483 8.375 4.569 1.00 72.56 86 LEU A O 1
ATOM 652 N N . ASN A 1 87 ? 1.979 8.711 6.718 1.00 81.69 87 ASN A N 1
ATOM 653 C CA . ASN A 1 87 ? 1.204 7.573 7.214 1.00 81.69 87 ASN A CA 1
ATOM 654 C C . ASN A 1 87 ? 0.679 7.880 8.614 1.00 81.69 87 ASN A C 1
ATOM 656 O O . ASN A 1 87 ? 1.346 7.595 9.618 1.00 81.69 87 ASN A O 1
ATOM 660 N N . HIS A 1 88 ? -0.518 8.455 8.697 1.00 85.94 88 HIS A N 1
ATOM 661 C CA . HIS A 1 88 ? -1.068 8.941 9.957 1.00 85.94 88 HIS A CA 1
ATOM 662 C C . HIS A 1 88 ? -2.560 8.670 10.144 1.00 85.94 88 HIS A C 1
ATOM 664 O O . HIS A 1 88 ? -3.290 8.409 9.193 1.00 85.94 88 HIS A O 1
ATOM 670 N N . TYR A 1 89 ? -2.993 8.746 11.401 1.00 89.12 89 TYR A N 1
ATOM 671 C CA . TYR A 1 89 ? -4.400 8.736 11.772 1.00 89.12 89 TYR A CA 1
ATOM 672 C C . TYR A 1 89 ? -4.777 10.095 12.338 1.00 89.12 89 TYR A C 1
ATOM 674 O O . TYR A 1 89 ? -4.061 10.631 13.186 1.00 89.12 89 TYR A O 1
ATOM 682 N N . VAL A 1 90 ? -5.913 10.623 11.902 1.00 91.31 90 VAL A N 1
ATOM 683 C CA . VAL A 1 90 ? -6.430 11.930 12.304 1.00 91.31 90 VAL A CA 1
ATOM 684 C C . VAL A 1 90 ? -7.877 11.823 12.783 1.00 91.31 90 VAL A C 1
ATOM 686 O O . VAL A 1 90 ? -8.602 10.875 12.464 1.00 91.31 90 VAL A O 1
ATOM 689 N N . ASN A 1 91 ? -8.291 12.790 13.594 1.00 90.44 91 ASN A N 1
ATOM 690 C CA . ASN A 1 91 ? -9.687 13.016 13.955 1.00 90.44 91 ASN A CA 1
ATOM 691 C C . ASN A 1 91 ? -10.470 13.611 12.772 1.00 90.44 91 ASN A C 1
ATOM 693 O O . ASN A 1 91 ? -9.894 14.026 11.767 1.00 90.44 91 ASN A O 1
ATOM 697 N N . ALA A 1 92 ? -11.795 13.703 12.912 1.00 88.69 92 ALA A N 1
ATOM 698 C CA . ALA A 1 92 ? -12.674 14.288 11.894 1.00 88.69 92 ALA A CA 1
ATOM 699 C C . ALA A 1 92 ? -12.362 15.765 11.572 1.00 88.69 92 ALA A C 1
ATOM 701 O O . ALA A 1 92 ? -12.623 16.215 10.462 1.00 88.69 92 ALA A O 1
ATOM 702 N N . ASP A 1 93 ? -11.784 16.508 12.519 1.00 89.94 93 ASP A N 1
ATOM 703 C CA . ASP A 1 93 ? -11.333 17.894 12.332 1.00 89.94 93 ASP A CA 1
ATOM 704 C C . ASP A 1 93 ? -9.928 18.002 11.702 1.00 89.94 93 ASP A C 1
ATOM 706 O O . ASP A 1 93 ? -9.404 19.100 11.527 1.00 89.94 93 ASP A O 1
ATOM 710 N N . GLY A 1 94 ? -9.306 16.869 11.360 1.00 88.44 94 GLY A N 1
ATOM 711 C CA . GLY A 1 94 ? -7.965 16.800 10.787 1.00 88.44 94 GLY A CA 1
ATOM 712 C C . GLY A 1 94 ? -6.827 16.863 11.807 1.00 88.44 94 GLY A C 1
ATOM 713 O O . GLY A 1 94 ? -5.667 16.808 11.400 1.00 88.44 94 GLY A O 1
ATOM 714 N N . THR A 1 95 ? -7.113 16.947 13.111 1.00 90.88 95 THR A N 1
ATOM 715 C CA . THR A 1 95 ? -6.069 16.914 14.146 1.00 90.88 95 THR A CA 1
ATOM 716 C C . THR A 1 95 ? -5.444 15.523 14.264 1.00 90.88 95 THR A C 1
ATOM 718 O O . THR A 1 95 ? -6.135 14.504 14.231 1.00 90.88 95 THR A O 1
ATOM 721 N N . GLU A 1 96 ? -4.121 15.469 14.414 1.00 89.38 96 GLU A N 1
ATOM 722 C CA . GLU A 1 96 ? -3.366 14.222 14.573 1.00 89.38 96 GLU A CA 1
ATOM 723 C C . GLU A 1 96 ? -3.842 13.416 15.783 1.00 89.38 96 GLU A C 1
ATOM 725 O O . GLU A 1 96 ? -3.823 13.885 16.922 1.00 89.38 96 GLU A O 1
ATOM 730 N N . ASN A 1 97 ? -4.220 12.162 15.546 1.00 89.88 97 ASN A N 1
ATOM 731 C CA . ASN A 1 97 ? -4.616 11.228 16.586 1.00 89.88 97 ASN A CA 1
ATOM 732 C C . ASN A 1 97 ? -4.223 9.804 16.200 1.00 89.88 97 ASN A C 1
ATOM 734 O O . ASN A 1 97 ? -5.038 8.961 15.835 1.00 89.88 97 ASN A O 1
ATOM 738 N N . GLN A 1 98 ? -2.936 9.513 16.338 1.00 87.94 98 GLN A N 1
ATOM 739 C CA . GLN A 1 98 ? -2.365 8.215 15.974 1.00 87.94 98 GLN A CA 1
ATOM 740 C C . GLN A 1 98 ? -2.981 7.040 16.724 1.00 87.94 98 GLN A C 1
ATOM 742 O O . GLN A 1 98 ? -2.969 5.922 16.213 1.00 87.94 98 GLN A O 1
ATOM 747 N N . ARG A 1 99 ? -3.518 7.269 17.926 1.00 88.88 99 ARG A N 1
ATOM 748 C CA . ARG A 1 99 ? -4.056 6.208 18.779 1.00 88.88 99 ARG A CA 1
ATOM 749 C C . ARG A 1 99 ? -5.526 5.911 18.493 1.00 88.88 99 ARG A C 1
ATOM 751 O O . ARG A 1 99 ? -5.900 4.749 18.565 1.00 88.88 99 ARG A O 1
ATOM 758 N N . ASN A 1 100 ? -6.327 6.934 18.190 1.00 90.69 100 ASN A N 1
ATOM 759 C CA . ASN A 1 100 ? -7.787 6.806 18.115 1.00 90.69 100 ASN A CA 1
ATOM 760 C C . ASN A 1 100 ? -8.426 7.508 16.900 1.00 90.69 100 ASN A C 1
ATOM 762 O O . ASN A 1 100 ? -9.647 7.589 16.830 1.00 90.69 100 ASN A O 1
ATOM 766 N N . GLY A 1 101 ? -7.643 8.072 15.980 1.00 91.69 101 GLY A N 1
ATOM 767 C CA . GLY A 1 101 ? -8.157 8.809 14.824 1.00 91.69 101 GLY A CA 1
ATOM 768 C C . GLY A 1 101 ? -8.996 7.935 13.890 1.00 91.69 101 GLY A C 1
ATOM 769 O O . GLY A 1 101 ? -8.604 6.840 13.515 1.00 91.69 101 GLY A O 1
ATOM 770 N N . CYS A 1 102 ? -10.157 8.415 13.472 1.00 92.44 102 CYS A N 1
ATOM 771 C CA . CYS A 1 102 ? -11.051 7.628 12.621 1.00 92.44 102 CYS A CA 1
ATOM 772 C C . CYS A 1 102 ? -10.750 7.752 11.125 1.00 92.44 102 CYS A C 1
ATOM 774 O O . CYS A 1 102 ? -11.433 7.131 10.314 1.00 92.44 102 CYS A O 1
ATOM 776 N N . ILE A 1 103 ? -9.752 8.551 10.754 1.00 93.00 103 ILE A N 1
ATOM 777 C CA . ILE A 1 103 ? -9.357 8.756 9.365 1.00 93.00 103 ILE A CA 1
ATOM 778 C C . ILE A 1 103 ? -7.884 8.395 9.234 1.00 93.00 103 ILE A C 1
ATOM 780 O O . ILE A 1 103 ? -7.037 9.015 9.872 1.00 93.00 103 ILE A O 1
ATOM 784 N N . PHE A 1 104 ? -7.573 7.406 8.404 1.00 90.50 104 PHE A N 1
ATOM 785 C CA . PHE A 1 104 ? -6.204 7.132 7.984 1.00 90.50 104 PHE A CA 1
ATOM 786 C C . PHE A 1 104 ? -5.890 7.935 6.723 1.00 90.50 104 PHE A C 1
ATOM 788 O O . PHE A 1 104 ? -6.674 7.897 5.771 1.00 90.50 104 PHE A O 1
ATOM 795 N N . ARG A 1 105 ? -4.733 8.606 6.694 1.00 89.44 105 ARG A N 1
ATOM 796 C CA . ARG A 1 105 ? -4.169 9.167 5.462 1.00 89.44 105 ARG A CA 1
ATOM 797 C C . ARG A 1 105 ? -2.792 8.591 5.186 1.00 89.44 105 ARG A C 1
ATOM 799 O O . ARG A 1 105 ? -1.950 8.510 6.087 1.00 89.44 105 ARG A O 1
ATOM 806 N N . GLY A 1 106 ? -2.607 8.200 3.934 1.00 84.38 106 GLY A N 1
ATOM 807 C CA . GLY A 1 106 ? -1.405 7.578 3.412 1.00 84.38 106 GLY A CA 1
ATOM 808 C C . GLY A 1 106 ? -0.925 8.281 2.150 1.00 84.38 106 GLY A C 1
ATOM 809 O O . GLY A 1 106 ? -1.736 8.749 1.351 1.00 84.38 106 GLY A O 1
ATOM 810 N N . GLU A 1 107 ? 0.384 8.308 1.960 1.00 82.75 107 GLU A N 1
ATOM 811 C CA . GLU A 1 107 ? 1.020 8.576 0.677 1.00 82.75 107 GLU A CA 1
ATOM 812 C C . GLU A 1 107 ? 1.867 7.380 0.263 1.00 82.75 107 GLU A C 1
ATOM 814 O O . GLU A 1 107 ? 2.438 6.689 1.108 1.00 82.75 107 GLU A O 1
ATOM 819 N N . ASP A 1 108 ? 1.964 7.159 -1.041 1.00 76.94 108 ASP A N 1
ATOM 820 C CA . ASP A 1 108 ? 2.835 6.140 -1.603 1.00 76.94 108 ASP A CA 1
ATOM 821 C C . ASP A 1 108 ? 3.448 6.598 -2.933 1.00 76.94 108 ASP A C 1
ATOM 823 O O . ASP A 1 108 ? 2.827 7.326 -3.716 1.00 76.94 108 ASP A O 1
ATOM 827 N N . PHE A 1 109 ? 4.688 6.172 -3.165 1.00 77.94 109 PHE A N 1
ATOM 828 C CA . PHE A 1 109 ? 5.526 6.541 -4.298 1.00 77.94 109 PHE A CA 1
ATOM 829 C C . PHE A 1 109 ? 6.167 5.276 -4.880 1.00 77.94 109 PHE A C 1
ATOM 831 O O . PHE A 1 109 ? 7.287 4.921 -4.500 1.00 77.94 109 PHE A O 1
ATOM 838 N N . PRO A 1 110 ? 5.493 4.599 -5.824 1.00 72.06 110 PRO A N 1
ATOM 839 C CA . PRO A 1 110 ? 6.079 3.503 -6.575 1.00 72.06 110 PRO A CA 1
ATOM 840 C C . PRO A 1 110 ? 7.421 3.907 -7.173 1.00 72.06 110 PRO A C 1
ATOM 842 O O . PRO A 1 110 ? 7.512 4.884 -7.922 1.00 72.06 110 PRO A O 1
ATOM 845 N N . ALA A 1 111 ? 8.463 3.150 -6.844 1.00 75.12 111 ALA A N 1
ATOM 846 C CA . ALA A 1 111 ? 9.808 3.428 -7.306 1.00 75.12 111 ALA A CA 1
ATOM 847 C C . ALA A 1 111 ? 10.570 2.142 -7.635 1.00 75.12 111 ALA A C 1
ATOM 849 O O . ALA A 1 111 ? 10.416 1.093 -7.009 1.00 75.12 111 ALA A O 1
ATOM 850 N N . ILE A 1 112 ? 11.441 2.255 -8.634 1.00 76.31 112 ILE A N 1
ATOM 851 C CA . ILE A 1 112 ? 12.522 1.304 -8.874 1.00 76.31 112 ILE A CA 1
ATOM 852 C C . ILE A 1 112 ? 13.766 1.861 -8.193 1.00 76.31 112 ILE A C 1
ATOM 854 O O . ILE A 1 112 ? 14.028 3.062 -8.273 1.00 76.31 112 ILE A O 1
ATOM 858 N N . THR A 1 113 ? 14.566 1.004 -7.569 1.00 76.62 113 THR A N 1
ATOM 859 C CA . THR A 1 113 ? 15.880 1.395 -7.039 1.00 76.62 113 THR A CA 1
ATOM 860 C C . THR A 1 113 ? 17.006 0.609 -7.692 1.00 76.62 113 THR A C 1
ATOM 862 O O . THR A 1 113 ? 16.799 -0.461 -8.255 1.00 76.62 113 THR A O 1
ATOM 865 N N . GLY A 1 114 ? 18.221 1.160 -7.633 1.00 71.19 114 GLY A N 1
ATOM 866 C CA . GLY A 1 114 ? 19.430 0.445 -8.050 1.00 71.19 114 GLY A CA 1
ATOM 867 C C . GLY A 1 114 ? 19.661 0.364 -9.561 1.00 71.19 114 GLY A C 1
ATOM 868 O O . GLY A 1 114 ? 20.560 -0.358 -9.983 1.00 71.19 114 GLY A O 1
ATOM 869 N N . ARG A 1 115 ? 18.905 1.113 -10.377 1.00 76.06 115 ARG A N 1
ATOM 870 C CA . ARG A 1 115 ? 19.105 1.203 -11.830 1.00 76.06 115 ARG A CA 1
ATOM 871 C C . ARG A 1 115 ? 19.246 2.658 -12.268 1.00 76.06 115 ARG A C 1
ATOM 873 O O . ARG A 1 115 ? 18.419 3.492 -11.917 1.00 76.06 115 ARG A O 1
ATOM 880 N N . ILE A 1 116 ? 20.287 2.945 -13.047 1.00 72.69 116 ILE A N 1
ATOM 881 C CA . ILE A 1 116 ? 20.409 4.214 -13.772 1.00 72.69 116 ILE A CA 1
ATOM 882 C C . ILE A 1 116 ? 19.526 4.101 -15.016 1.00 72.69 116 ILE A C 1
ATOM 884 O O . ILE A 1 116 ? 19.713 3.186 -15.816 1.00 72.69 116 ILE A O 1
ATOM 888 N N . THR A 1 117 ? 18.554 4.999 -15.155 1.00 76.75 117 THR A N 1
ATOM 889 C CA . THR A 1 117 ? 17.725 5.125 -16.358 1.00 76.75 117 THR A CA 1
ATOM 890 C C . THR A 1 117 ? 18.505 5.878 -17.436 1.00 76.75 117 THR A C 1
ATOM 892 O O . THR A 1 117 ? 19.024 6.963 -17.166 1.00 76.75 117 THR A O 1
ATOM 895 N N . ASN A 1 118 ? 18.587 5.325 -18.643 1.00 80.00 118 ASN A N 1
ATOM 896 C CA . ASN A 1 118 ? 19.238 5.957 -19.789 1.00 80.00 118 ASN A CA 1
ATOM 897 C C . ASN A 1 118 ? 18.201 6.635 -20.689 1.00 80.00 118 ASN A C 1
ATOM 899 O O . ASN A 1 118 ? 17.065 6.178 -20.793 1.00 80.00 118 ASN A O 1
ATOM 903 N N . SER A 1 119 ? 18.612 7.702 -21.376 1.00 80.12 119 SER A N 1
ATOM 904 C CA . SER A 1 119 ? 17.758 8.341 -22.380 1.00 80.12 119 SER A CA 1
ATOM 905 C C . SER A 1 119 ? 17.474 7.388 -23.547 1.00 80.12 119 SER A C 1
ATOM 907 O O . SER A 1 119 ? 18.361 6.654 -23.990 1.00 80.12 119 SER A O 1
ATOM 909 N N . GLY A 1 120 ? 16.239 7.407 -24.038 1.00 78.12 120 GLY A N 1
ATOM 910 C CA . GLY A 1 120 ? 15.704 6.526 -25.070 1.00 78.12 120 GLY A CA 1
ATOM 911 C C . GLY A 1 120 ? 15.080 5.235 -24.535 1.00 78.12 120 GLY A C 1
ATOM 912 O O . GLY A 1 120 ? 14.493 4.491 -25.319 1.00 78.12 120 GLY A O 1
ATOM 913 N N . GLU A 1 121 ? 15.184 4.952 -23.234 1.00 83.69 121 GLU A N 1
ATOM 914 C CA . GLU A 1 121 ? 14.529 3.792 -22.628 1.00 83.69 121 GLU A CA 1
ATOM 915 C C . GLU A 1 121 ? 13.031 4.051 -22.4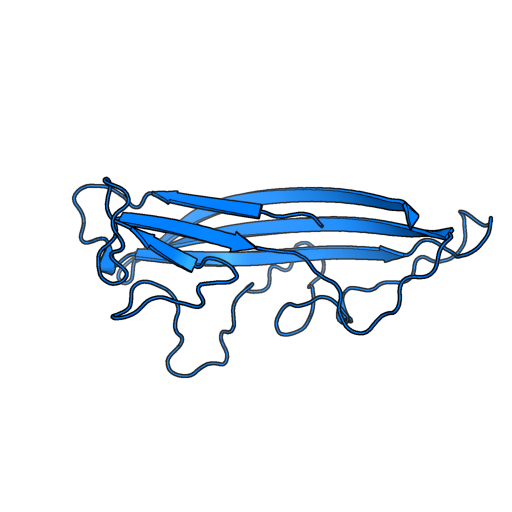45 1.00 83.69 121 GLU A C 1
ATOM 917 O O . GLU A 1 121 ? 12.614 5.117 -21.987 1.00 83.69 121 GLU A O 1
ATOM 922 N N . GLN A 1 122 ? 12.226 3.047 -22.790 1.00 85.56 122 GLN A N 1
ATOM 923 C CA . GLN A 1 122 ? 10.782 3.057 -22.583 1.00 85.56 122 GLN A CA 1
ATOM 924 C C . GLN A 1 122 ? 10.398 2.027 -21.533 1.00 85.56 122 GLN A C 1
ATOM 926 O O . GLN A 1 122 ? 10.974 0.938 -21.484 1.00 85.56 122 GLN A O 1
ATOM 931 N N . TYR A 1 123 ? 9.416 2.372 -20.713 1.00 84.81 123 TYR A N 1
ATOM 932 C CA . TYR A 1 123 ? 8.970 1.561 -19.595 1.00 84.81 123 TYR A CA 1
ATOM 933 C C . TYR A 1 123 ? 7.457 1.450 -19.585 1.00 84.81 123 TYR A C 1
ATOM 935 O O . TYR A 1 123 ? 6.771 2.461 -19.705 1.00 84.81 123 TYR A O 1
ATOM 943 N N . GLU A 1 124 ? 6.974 0.239 -19.347 1.00 87.56 124 GLU A N 1
ATOM 944 C CA . GLU A 1 124 ? 5.574 -0.066 -19.084 1.00 87.56 124 GLU A CA 1
ATOM 945 C C . GLU A 1 124 ? 5.406 -0.430 -17.612 1.00 87.56 124 GLU A C 1
ATOM 947 O O . GLU A 1 124 ? 6.085 -1.320 -17.084 1.00 87.56 124 GLU A O 1
ATOM 952 N N . PHE A 1 125 ? 4.461 0.232 -16.955 1.00 86.69 125 PHE A N 1
ATOM 953 C CA . PHE A 1 125 ? 4.080 -0.033 -15.577 1.00 86.69 125 PHE A CA 1
ATOM 954 C C . PHE A 1 125 ? 2.605 -0.442 -15.529 1.00 86.69 125 PHE A C 1
ATOM 956 O O . PHE A 1 125 ? 1.741 0.295 -15.992 1.00 86.69 125 PHE A O 1
ATOM 963 N N . ASP A 1 126 ? 2.308 -1.595 -14.926 1.00 90.25 126 ASP A N 1
ATOM 964 C CA . ASP A 1 126 ? 0.949 -2.001 -14.535 1.00 90.25 126 ASP A CA 1
ATOM 965 C C . ASP A 1 126 ? 0.985 -2.408 -13.064 1.00 90.25 126 ASP A C 1
ATOM 967 O O . ASP A 1 126 ? 1.480 -3.481 -12.709 1.00 90.25 126 ASP A O 1
ATOM 971 N N . PHE A 1 127 ? 0.475 -1.539 -12.198 1.00 88.56 127 PHE A N 1
ATOM 972 C CA . PHE A 1 127 ? 0.345 -1.804 -10.775 1.00 88.56 127 PHE A CA 1
ATOM 973 C C . PHE A 1 127 ? -1.110 -1.999 -10.394 1.00 88.56 127 PHE A C 1
ATOM 975 O O . PHE A 1 127 ? -1.997 -1.234 -10.771 1.00 88.56 127 PHE A O 1
ATOM 982 N N . ARG A 1 128 ? -1.348 -2.993 -9.544 1.00 91.31 128 ARG A N 1
ATOM 983 C CA . ARG A 1 128 ? -2.632 -3.230 -8.900 1.00 91.31 128 ARG A CA 1
ATOM 984 C C . ARG A 1 128 ? -2.448 -3.191 -7.408 1.00 91.31 128 ARG A C 1
ATOM 986 O O . ARG A 1 128 ? -1.630 -3.913 -6.843 1.00 91.31 128 ARG A O 1
ATOM 993 N N . PHE A 1 129 ? -3.300 -2.419 -6.773 1.00 89.00 129 PHE A N 1
ATOM 994 C CA . PHE A 1 129 ? -3.303 -2.236 -5.345 1.00 89.00 129 PHE A CA 1
ATOM 995 C C . PHE A 1 129 ? -4.560 -2.848 -4.739 1.00 89.00 129 PHE A C 1
ATOM 997 O O . PHE A 1 129 ? -5.625 -2.910 -5.362 1.00 89.00 129 PHE A O 1
ATOM 1004 N N . MET A 1 130 ? -4.424 -3.305 -3.501 1.00 91.88 130 MET A N 1
ATOM 1005 C CA . MET A 1 130 ? -5.531 -3.720 -2.659 1.00 91.88 130 MET A CA 1
ATOM 1006 C C . MET A 1 130 ? -5.361 -3.092 -1.279 1.00 91.88 130 MET A C 1
ATOM 1008 O O . MET A 1 130 ? -4.396 -3.360 -0.571 1.00 91.88 130 MET A O 1
ATOM 1012 N N . GLY A 1 131 ? -6.348 -2.310 -0.870 1.00 90.31 131 GLY A N 1
ATOM 1013 C CA . GLY A 1 131 ? -6.478 -1.793 0.483 1.00 90.31 131 GLY A CA 1
ATOM 1014 C C . GLY A 1 131 ? -7.394 -2.695 1.297 1.00 90.31 131 GLY A C 1
ATOM 1015 O O . GLY A 1 131 ? -8.489 -3.033 0.842 1.00 90.31 131 GLY A O 1
ATOM 1016 N N . GLN A 1 132 ? -6.980 -3.072 2.501 1.00 92.94 132 GLN A N 1
ATOM 1017 C CA . GLN A 1 132 ? -7.816 -3.782 3.465 1.00 92.94 132 GLN A CA 1
ATOM 1018 C C . GLN A 1 132 ? -8.095 -2.897 4.672 1.00 92.94 132 GLN A C 1
ATOM 1020 O O . GLN A 1 132 ? -7.177 -2.301 5.229 1.00 92.94 132 GLN A O 1
ATOM 1025 N N . ILE A 1 133 ? -9.356 -2.868 5.102 1.00 91.81 133 ILE A N 1
ATOM 1026 C CA . ILE A 1 133 ? -9.726 -2.388 6.434 1.00 91.81 133 ILE A CA 1
ATOM 1027 C C . ILE A 1 133 ? -9.855 -3.619 7.322 1.00 91.81 133 ILE A C 1
ATOM 1029 O O . ILE A 1 133 ? -10.662 -4.514 7.047 1.00 91.81 133 ILE A O 1
ATOM 1033 N N . VAL A 1 134 ? -9.044 -3.670 8.370 1.00 92.44 134 VAL A N 1
ATOM 1034 C CA . VAL A 1 134 ? -8.984 -4.770 9.328 1.00 92.44 134 VAL A CA 1
ATOM 1035 C C . VAL A 1 134 ? -9.473 -4.265 10.674 1.00 92.44 134 VAL A C 1
ATOM 1037 O O . VAL A 1 134 ? -9.033 -3.224 11.143 1.00 92.44 134 VAL A O 1
ATOM 1040 N N . HIS A 1 135 ? -10.371 -5.010 11.302 1.00 92.56 135 HIS A N 1
ATOM 1041 C CA . HIS A 1 135 ? -10.797 -4.789 12.676 1.00 92.56 135 HIS A CA 1
ATOM 1042 C C . HIS A 1 135 ? -10.167 -5.858 13.571 1.00 92.56 135 HIS A C 1
ATOM 1044 O O . HIS A 1 135 ? -10.279 -7.046 13.264 1.00 92.56 135 HIS A O 1
ATOM 1050 N N . LYS A 1 136 ? -9.559 -5.469 14.698 1.00 90.19 136 LYS A N 1
ATOM 1051 C CA . LYS A 1 136 ? -8.833 -6.378 15.611 1.00 90.19 136 LYS A CA 1
ATOM 1052 C C . LYS A 1 136 ? -9.622 -7.640 15.973 1.00 90.19 136 LYS A C 1
ATOM 1054 O O . LYS A 1 136 ? -9.068 -8.731 15.938 1.00 90.19 136 LYS A O 1
ATOM 1059 N N . ASP A 1 137 ? -10.920 -7.489 16.233 1.00 92.81 137 ASP A N 1
ATOM 1060 C CA . ASP A 1 137 ? -11.774 -8.599 16.685 1.00 92.81 137 ASP A CA 1
ATOM 1061 C C . ASP A 1 137 ? -12.524 -9.316 15.543 1.00 92.81 137 ASP A C 1
ATOM 1063 O O . ASP A 1 137 ? -13.083 -10.387 15.752 1.00 92.81 137 ASP A O 1
ATOM 1067 N N . ARG A 1 138 ? -12.594 -8.722 14.340 1.00 93.44 138 ARG A N 1
ATOM 1068 C CA . ARG A 1 138 ? -13.427 -9.231 13.223 1.00 93.44 138 ARG A CA 1
ATOM 1069 C C . ARG A 1 138 ? -12.614 -9.649 11.997 1.00 93.44 138 ARG A C 1
ATOM 1071 O O . ARG A 1 138 ? -13.166 -10.229 11.068 1.00 93.44 138 ARG A O 1
ATOM 1078 N N . GLY A 1 139 ? -11.315 -9.363 11.981 1.00 92.88 139 GLY A N 1
ATOM 1079 C CA . GLY A 1 139 ? -10.474 -9.558 10.809 1.00 92.88 139 GLY A CA 1
ATOM 1080 C C . GLY A 1 139 ? -10.783 -8.539 9.711 1.00 92.88 139 GLY A C 1
ATOM 1081 O O . GLY A 1 139 ? -11.125 -7.390 9.987 1.00 92.88 139 GLY A O 1
ATOM 1082 N N . VAL A 1 140 ? -10.612 -8.941 8.451 1.00 94.19 140 VAL A N 1
ATOM 1083 C CA . VAL A 1 140 ? -10.833 -8.064 7.291 1.00 94.19 140 VAL A CA 1
ATOM 1084 C C . VAL A 1 140 ? -12.326 -7.790 7.126 1.00 94.19 140 VAL A C 1
ATOM 1086 O O . VAL A 1 140 ? -13.095 -8.716 6.887 1.00 94.19 140 VAL A O 1
ATOM 1089 N N . ILE A 1 141 ? -12.722 -6.521 7.192 1.00 94.38 141 ILE A N 1
ATOM 1090 C CA . ILE A 1 141 ? -14.126 -6.105 7.050 1.00 94.38 141 ILE A CA 1
ATOM 1091 C C . ILE A 1 141 ? -14.422 -5.431 5.708 1.00 94.38 141 ILE A C 1
ATOM 1093 O O . ILE A 1 141 ? -15.575 -5.374 5.292 1.00 94.38 141 ILE A O 1
ATOM 1097 N N . ALA A 1 142 ? -13.398 -4.922 5.019 1.00 93.56 142 ALA A N 1
ATOM 1098 C CA . ALA A 1 142 ? -13.543 -4.335 3.694 1.00 93.56 142 ALA A CA 1
ATOM 1099 C C . ALA A 1 142 ? -12.268 -4.508 2.870 1.00 93.56 142 ALA A C 1
ATOM 1101 O O . ALA A 1 142 ? -11.157 -4.503 3.406 1.00 93.56 142 ALA A O 1
ATOM 1102 N N . ARG A 1 143 ? -12.448 -4.619 1.551 1.00 94.19 143 ARG A N 1
ATOM 1103 C CA . ARG A 1 143 ? -11.376 -4.578 0.556 1.00 94.19 143 ARG A CA 1
ATOM 1104 C C . ARG A 1 143 ? -11.717 -3.550 -0.515 1.00 94.19 143 ARG A C 1
ATOM 1106 O O . ARG A 1 143 ? -12.862 -3.491 -0.957 1.00 94.19 143 ARG A O 1
ATOM 1113 N N . LYS A 1 144 ? -10.729 -2.769 -0.936 1.00 90.06 144 LYS A N 1
ATOM 1114 C CA . LYS A 1 144 ? -10.809 -1.873 -2.093 1.00 90.06 144 LYS A CA 1
ATOM 1115 C C . LYS A 1 144 ? -9.671 -2.197 -3.042 1.00 90.06 144 LYS A C 1
ATOM 1117 O O . LYS A 1 144 ? -8.583 -2.526 -2.583 1.00 90.06 144 LYS A O 1
ATOM 1122 N N . PHE A 1 145 ? -9.929 -2.092 -4.336 1.00 90.44 145 PHE A N 1
ATOM 1123 C CA . PHE A 1 145 ? -8.956 -2.367 -5.385 1.00 90.44 145 PHE A CA 1
ATOM 1124 C C . PHE A 1 145 ? -8.857 -1.150 -6.297 1.00 90.44 145 PHE A C 1
ATOM 1126 O O . PHE A 1 145 ? -9.877 -0.532 -6.601 1.00 90.44 145 PHE A O 1
ATOM 1133 N N . TRP A 1 146 ? -7.644 -0.817 -6.716 1.00 87.81 146 TRP A N 1
ATOM 1134 C CA . TRP A 1 146 ? -7.375 0.202 -7.728 1.00 87.81 146 TRP A CA 1
ATOM 1135 C C . TRP A 1 146 ? -6.137 -0.201 -8.524 1.00 87.81 146 TRP A C 1
ATOM 1137 O O . TRP A 1 146 ? -5.371 -1.071 -8.104 1.00 87.81 146 TRP A O 1
ATOM 1147 N N . SER A 1 147 ? -5.965 0.394 -9.695 1.00 86.94 147 SER A N 1
ATOM 1148 C CA . SER A 1 147 ? -4.846 0.103 -10.584 1.00 86.94 147 SER A CA 1
ATOM 1149 C C . SER A 1 147 ? -4.274 1.376 -11.176 1.00 86.94 147 SER A C 1
ATOM 1151 O O . SER A 1 147 ? -4.952 2.401 -11.248 1.00 86.94 147 SER A O 1
ATOM 1153 N N . VAL A 1 148 ? -3.024 1.279 -11.598 1.00 81.94 148 VAL A N 1
ATOM 1154 C CA . VAL A 1 148 ? -2.251 2.337 -12.233 1.00 81.94 148 VAL A CA 1
ATOM 1155 C C . VAL A 1 148 ? -1.588 1.715 -13.441 1.00 81.94 148 VAL A C 1
ATOM 1157 O O . VAL A 1 148 ? -0.912 0.698 -13.304 1.00 81.94 148 VAL A O 1
ATOM 1160 N N . GLN A 1 149 ? -1.784 2.331 -14.596 1.00 84.38 149 GLN A N 1
ATOM 1161 C CA . GLN A 1 149 ? -1.113 1.945 -15.821 1.00 84.38 149 GLN A CA 1
ATOM 1162 C C . GLN A 1 149 ? -0.471 3.191 -16.413 1.00 84.38 149 GLN A C 1
ATOM 1164 O O . GLN A 1 149 ? -1.163 4.186 -16.618 1.00 84.38 149 GLN A O 1
ATOM 1169 N N . GLU A 1 150 ? 0.838 3.141 -16.627 1.00 80.44 150 GLU A N 1
ATOM 1170 C CA . GLU A 1 150 ? 1.629 4.282 -17.082 1.00 80.44 150 GLU A CA 1
ATOM 1171 C C . GLU A 1 150 ? 2.741 3.809 -18.017 1.00 80.44 150 GLU A C 1
ATOM 1173 O O . GLU A 1 150 ? 3.417 2.816 -17.732 1.00 80.44 150 GLU A O 1
ATOM 1178 N N . ASP A 1 151 ? 2.971 4.583 -19.075 1.00 80.94 151 ASP A N 1
ATOM 1179 C CA . ASP A 1 151 ? 4.037 4.356 -20.045 1.00 80.94 151 ASP A CA 1
ATOM 1180 C C . ASP A 1 151 ? 4.984 5.561 -20.021 1.00 80.94 151 ASP A C 1
ATOM 1182 O O . ASP A 1 151 ? 4.556 6.708 -20.181 1.00 80.94 151 ASP A O 1
ATOM 1186 N N . PHE A 1 152 ? 6.280 5.324 -19.820 1.00 75.00 152 PHE A N 1
ATOM 1187 C CA . PHE A 1 152 ? 7.281 6.391 -19.738 1.00 75.00 152 PHE A CA 1
ATOM 1188 C C . PHE A 1 152 ? 8.335 6.245 -20.826 1.00 75.00 152 PHE A C 1
ATOM 1190 O O . PHE A 1 152 ? 8.859 5.157 -21.046 1.00 75.00 152 PHE A O 1
ATOM 1197 N N . LEU A 1 153 ? 8.702 7.370 -21.438 1.00 73.69 153 LEU A N 1
ATOM 1198 C CA . LEU A 1 153 ? 9.898 7.524 -22.263 1.00 73.69 153 LEU A CA 1
ATOM 1199 C C . LEU A 1 153 ? 10.871 8.439 -21.511 1.00 73.69 153 LEU A C 1
ATOM 1201 O O . LEU A 1 153 ? 10.493 9.556 -21.149 1.00 73.69 153 LEU A O 1
ATOM 1205 N N . ILE A 1 154 ? 12.087 7.952 -21.259 1.00 65.56 154 ILE A N 1
ATOM 1206 C CA . ILE A 1 154 ? 13.161 8.699 -20.578 1.00 65.56 154 ILE A CA 1
ATOM 1207 C C . ILE A 1 154 ? 14.058 9.411 -21.589 1.00 65.56 154 ILE A C 1
ATOM 1209 O O . ILE A 1 154 ? 14.403 8.799 -22.622 1.00 65.56 154 ILE A O 1
#